Protein AF-A0A822GHJ3-F1 (afdb_monomer)

Solvent-accessible surface area (backbone atoms only — not comparable to full-atom values): 7139 Å² total; per-residue (Å²): 109,68,68,59,54,52,50,54,41,50,52,46,63,61,33,64,84,45,56,88,40,73,68,40,40,54,50,34,70,70,44,47,65,60,44,49,53,52,55,72,73,40,84,53,74,84,53,42,45,80,76,45,82,77,43,77,59,98,50,38,41,27,30,35,29,31,33,68,90,78,68,50,74,47,74,39,39,41,35,37,47,64,61,37,67,74,41,88,77,54,66,60,60,57,56,55,49,47,51,22,58,70,56,92,44,96,89,51,73,72,55,88,59,74,46,69,62,99,57,34,42,37,63

pLDDT: mean 88.28, std 7.72, range [59.56, 98.06]

Foldseek 3Di:
DVVVLVVLLVLLVVLVVVCPDPVSVVSNVVCVVVNVVVVVPDDDPVQKDFDAFPDADPFGTWTFIAGPPPRDIDTKTKGFPVSLVVDVPNPVVVVVQCCQDPDPDPPHNHDDDWDDDPTITMD

Nearest PDB structures (foldseek):
  7jov-assembly1_A  TM=9.831E-01  e=4.082E-13  Homo sapiens
  5wng-assembly2_C  TM=9.788E-01  e=4.624E-13  Homo sapiens
  4wot-assembly2_D  TM=9.805E-01  e=5.934E-13  Homo sapiens
  4wot-assembly2_B  TM=9.766E-01  e=5.934E-13  Homo sapiens
  7jov-assembly2_C  TM=9.794E-01  e=1.254E-12  Homo sapiens

Structure (mmCIF, N/CA/C/O backbone):
data_AF-A0A822GHJ3-F1
#
_entry.id   AF-A0A822GHJ3-F1
#
loop_
_atom_site.group_PDB
_atom_site.id
_atom_site.type_symbol
_atom_site.label_atom_id
_atom_site.label_alt_id
_atom_site.label_comp_id
_atom_site.label_asym_id
_atom_site.label_entity_id
_atom_site.label_seq_id
_atom_site.pdbx_PDB_ins_code
_atom_site.Cartn_x
_atom_site.Cartn_y
_atom_site.Cartn_z
_atom_site.occupancy
_atom_site.B_iso_or_equiv
_atom_site.auth_seq_id
_atom_site.auth_comp_id
_atom_site.auth_asym_id
_atom_site.auth_atom_id
_atom_site.pdbx_PDB_model_num
ATOM 1 N N . ILE A 1 1 ? -13.336 11.170 -0.771 1.00 83.06 1 ILE A N 1
ATOM 2 C CA . ILE A 1 1 ? -13.603 10.509 0.533 1.00 83.06 1 ILE A CA 1
ATOM 3 C C . ILE A 1 1 ? -12.340 9.823 1.048 1.00 83.06 1 ILE A C 1
ATOM 5 O O . ILE A 1 1 ? -11.929 10.154 2.150 1.00 83.06 1 ILE A O 1
ATOM 9 N N . ASP A 1 2 ? -11.668 8.973 0.261 1.00 83.44 2 ASP A N 1
ATOM 10 C CA . ASP A 1 2 ? -10.429 8.295 0.690 1.00 83.44 2 ASP A CA 1
ATOM 11 C C . ASP A 1 2 ? -9.335 9.232 1.211 1.00 83.44 2 ASP A C 1
ATOM 13 O O . ASP A 1 2 ? -8.801 8.987 2.285 1.00 83.44 2 ASP A O 1
ATOM 17 N N . SER A 1 3 ? -9.060 10.345 0.521 1.00 86.19 3 SER A N 1
ATOM 18 C CA . SER A 1 3 ? -8.050 11.317 0.967 1.00 86.19 3 SER A CA 1
ATOM 19 C C . SER A 1 3 ? -8.382 11.941 2.325 1.00 86.19 3 SER A C 1
ATOM 21 O O . SER A 1 3 ? -7.484 12.190 3.117 1.00 86.19 3 SER A O 1
ATOM 23 N N . LEU A 1 4 ? -9.670 12.156 2.622 1.00 89.94 4 LEU A N 1
ATOM 24 C CA . LEU A 1 4 ? -10.108 12.687 3.916 1.00 89.94 4 LEU A CA 1
ATOM 25 C C . LEU A 1 4 ? -9.891 11.658 5.032 1.00 89.94 4 LEU A C 1
ATOM 27 O O . LEU A 1 4 ? -9.426 12.010 6.114 1.00 89.94 4 LEU A O 1
ATOM 31 N N . LEU A 1 5 ? -10.203 10.387 4.756 1.00 90.31 5 LEU A N 1
ATOM 32 C CA . LEU A 1 5 ? -9.938 9.289 5.685 1.00 90.31 5 LEU A CA 1
ATOM 33 C C . LEU A 1 5 ? -8.434 9.136 5.929 1.00 90.31 5 LEU A C 1
ATOM 35 O O . LEU A 1 5 ? -8.025 9.006 7.079 1.00 90.31 5 LEU A O 1
ATOM 39 N N . ASP A 1 6 ? -7.616 9.222 4.878 1.00 87.56 6 ASP A N 1
ATOM 40 C CA . ASP A 1 6 ? -6.156 9.185 4.984 1.00 87.56 6 ASP A CA 1
ATOM 41 C C . ASP A 1 6 ? -5.627 10.329 5.861 1.00 87.56 6 ASP A C 1
ATOM 43 O O . ASP A 1 6 ? -4.801 10.086 6.739 1.00 87.56 6 ASP A O 1
ATOM 47 N N . SER A 1 7 ? -6.137 11.556 5.688 1.00 90.31 7 SER A N 1
ATOM 48 C CA . SER A 1 7 ? -5.747 12.709 6.511 1.00 90.31 7 SER A CA 1
ATOM 49 C C . SER A 1 7 ? -6.104 12.533 7.987 1.00 90.31 7 SER A C 1
ATOM 51 O O . SER A 1 7 ? -5.275 12.814 8.848 1.00 90.31 7 SER A O 1
ATOM 53 N N . ILE A 1 8 ? -7.316 12.058 8.298 1.00 91.12 8 ILE A N 1
ATOM 54 C CA . ILE A 1 8 ? -7.745 11.849 9.690 1.00 91.12 8 ILE A CA 1
ATOM 55 C C . ILE A 1 8 ? -6.934 10.724 10.341 1.00 91.12 8 ILE A C 1
ATOM 57 O O . ILE A 1 8 ? -6.496 10.872 11.481 1.00 91.12 8 ILE A O 1
ATOM 61 N N . ILE A 1 9 ? -6.705 9.620 9.622 1.00 90.06 9 ILE A N 1
ATOM 62 C CA . ILE A 1 9 ? -5.876 8.509 10.103 1.00 90.06 9 ILE A CA 1
ATOM 63 C C . ILE A 1 9 ? -4.461 9.013 10.398 1.00 90.06 9 ILE A C 1
ATOM 65 O O . ILE A 1 9 ? -3.975 8.811 11.508 1.00 90.06 9 ILE A O 1
ATOM 69 N N . ALA A 1 10 ? -3.822 9.703 9.449 1.00 88.38 10 ALA A N 1
ATOM 70 C CA . ALA A 1 10 ? -2.479 10.247 9.639 1.00 88.38 10 ALA A CA 1
ATOM 71 C C . ALA A 1 10 ? -2.414 11.168 10.866 1.00 88.38 10 ALA A C 1
ATOM 73 O O . ALA A 1 10 ? -1.585 10.959 11.747 1.00 88.38 10 ALA A O 1
ATOM 74 N N . LEU A 1 11 ? -3.360 12.104 10.987 1.00 90.12 11 LEU A N 1
ATOM 75 C CA . LEU A 1 11 ? -3.396 13.054 12.095 1.00 90.12 11 LEU A CA 1
ATOM 76 C C . LEU A 1 11 ? -3.546 12.370 13.463 1.00 90.12 11 LEU A C 1
ATOM 78 O O . LEU A 1 11 ? -2.896 12.785 14.422 1.00 90.12 11 LEU A O 1
ATOM 82 N N . VAL A 1 12 ? -4.379 11.329 13.580 1.00 90.44 12 VAL A N 1
ATOM 83 C CA . VAL A 1 12 ? -4.542 10.586 14.843 1.00 90.44 12 VAL A CA 1
ATOM 84 C C . VAL A 1 12 ? -3.266 9.831 15.216 1.00 90.44 12 VAL A C 1
ATOM 86 O O . VAL A 1 12 ? -2.845 9.912 16.370 1.00 90.44 12 VAL A O 1
ATOM 89 N N . TYR A 1 13 ? -2.628 9.138 14.269 1.00 85.44 13 TYR A N 1
ATOM 90 C CA . TYR A 1 13 ? -1.399 8.387 14.553 1.00 85.44 13 TYR A CA 1
ATOM 91 C C . TYR A 1 13 ? -0.206 9.307 14.854 1.00 85.44 13 TYR A C 1
ATOM 93 O O . TYR A 1 13 ? 0.555 9.023 15.776 1.00 85.44 13 TYR A O 1
ATOM 101 N N . ASP A 1 14 ? -0.085 10.448 14.175 1.00 85.44 14 ASP A N 1
ATOM 102 C CA . ASP A 1 14 ? 0.965 11.434 14.465 1.00 85.44 14 ASP A CA 1
ATOM 103 C C . ASP A 1 14 ? 0.733 12.141 15.815 1.00 85.44 14 ASP A C 1
ATOM 105 O O . ASP A 1 14 ? 1.682 12.496 16.520 1.00 85.44 14 ASP A O 1
ATOM 109 N N . SER A 1 15 ? -0.532 12.287 16.234 1.00 84.38 15 SER A N 1
ATOM 110 C CA . SER A 1 15 ? -0.889 12.852 17.544 1.00 84.38 15 SER A CA 1
ATOM 111 C C . SER A 1 15 ? -0.500 11.948 18.719 1.00 84.38 15 SER A C 1
ATOM 113 O O . SER A 1 15 ? -0.381 12.439 19.843 1.00 84.38 15 SER A O 1
ATOM 115 N N . GLU A 1 16 ? -0.265 10.648 18.497 1.00 79.31 16 GLU A N 1
ATOM 116 C CA . GLU A 1 16 ? 0.113 9.713 19.563 1.00 79.31 16 GLU A CA 1
ATOM 117 C C . GLU A 1 16 ? 1.423 10.125 20.257 1.00 79.31 16 GLU A C 1
ATOM 119 O O . GLU A 1 16 ? 1.530 10.051 21.484 1.00 79.31 16 GLU A O 1
ATOM 124 N N . GLY A 1 17 ? 2.392 10.633 19.488 1.00 73.38 17 GLY A N 1
ATOM 125 C CA . GLY A 1 17 ? 3.665 11.149 20.003 1.00 73.38 17 GLY A CA 1
ATOM 126 C C . GLY A 1 17 ? 3.572 12.540 20.646 1.00 73.38 17 GLY A C 1
ATOM 127 O O . GLY A 1 17 ? 4.514 12.982 21.305 1.00 73.38 17 GLY A O 1
ATOM 128 N N . LEU A 1 18 ? 2.436 13.229 20.488 1.00 76.12 18 LEU A N 1
ATOM 129 C CA . LEU A 1 18 ? 2.214 14.623 20.889 1.00 76.12 18 LEU A CA 1
ATOM 130 C C . LEU A 1 18 ? 1.237 14.774 22.069 1.00 76.12 18 LEU A C 1
ATOM 132 O O . LEU A 1 18 ? 0.799 15.887 22.367 1.00 76.12 18 LEU A O 1
ATOM 136 N N . LYS A 1 19 ? 0.952 13.691 22.810 1.00 66.12 19 LYS A N 1
ATOM 137 C CA . LYS A 1 19 ? 0.037 13.639 23.979 1.00 66.12 19 LYS A CA 1
ATOM 138 C C . LYS A 1 19 ? 0.365 14.599 25.143 1.00 66.12 19 LYS A C 1
ATOM 140 O O . LYS A 1 19 ? -0.298 14.580 26.172 1.00 66.12 19 LYS A O 1
ATOM 145 N N . LYS A 1 20 ? 1.372 15.467 25.010 1.00 71.81 20 LYS A N 1
ATOM 146 C CA . LYS A 1 20 ? 1.755 16.469 26.019 1.00 71.81 20 LYS A CA 1
ATOM 147 C C . LYS A 1 20 ? 0.768 17.641 26.115 1.00 71.81 20 LYS A C 1
ATOM 149 O O . LYS A 1 20 ? 0.762 18.339 27.124 1.00 71.81 20 LYS A O 1
ATOM 154 N N . THR A 1 21 ? -0.071 17.871 25.102 1.00 81.75 21 THR A N 1
ATOM 155 C CA . THR A 1 21 ? -1.080 18.945 25.110 1.00 81.75 21 THR A CA 1
ATOM 156 C C . THR A 1 21 ? -2.484 18.370 25.287 1.00 81.75 21 THR A C 1
ATOM 158 O O . THR A 1 21 ? -2.883 17.477 24.541 1.00 81.75 21 THR A O 1
ATOM 161 N N . LYS A 1 22 ? -3.283 18.948 26.199 1.00 85.50 22 LYS A N 1
ATOM 162 C CA . LYS A 1 22 ? -4.683 18.538 26.452 1.00 85.50 22 LYS A CA 1
ATOM 163 C C . LYS A 1 22 ? -5.545 18.457 25.186 1.00 85.50 22 LYS A C 1
ATOM 165 O O . LYS A 1 22 ? -6.399 17.582 25.081 1.00 85.50 22 LYS A O 1
ATOM 170 N N . ASN A 1 23 ? -5.314 19.345 24.218 1.00 86.56 23 ASN A N 1
ATOM 171 C CA . ASN A 1 23 ? -6.060 19.359 22.959 1.00 86.56 23 ASN A CA 1
ATOM 172 C C . ASN A 1 23 ? -5.788 18.102 22.116 1.00 86.56 23 ASN A C 1
ATOM 174 O O . ASN A 1 23 ? -6.733 17.497 21.615 1.00 86.56 23 ASN A O 1
ATOM 178 N N . PHE A 1 24 ? -4.521 17.684 22.000 1.00 85.88 24 PHE A N 1
ATOM 179 C CA . PHE A 1 24 ? -4.142 16.475 21.258 1.00 85.88 24 PHE A CA 1
ATOM 180 C C . PHE A 1 24 ? -4.618 15.209 21.963 1.00 85.88 24 PHE A C 1
ATOM 182 O O . PHE A 1 24 ? -5.086 14.294 21.296 1.00 85.88 24 PHE A O 1
ATOM 189 N N . ASP A 1 25 ? -4.574 15.176 23.294 1.00 86.06 25 ASP A N 1
ATOM 190 C CA . ASP A 1 25 ? -5.070 14.036 24.069 1.00 86.06 25 ASP A CA 1
ATOM 191 C C . ASP A 1 25 ? -6.595 13.862 23.937 1.00 86.0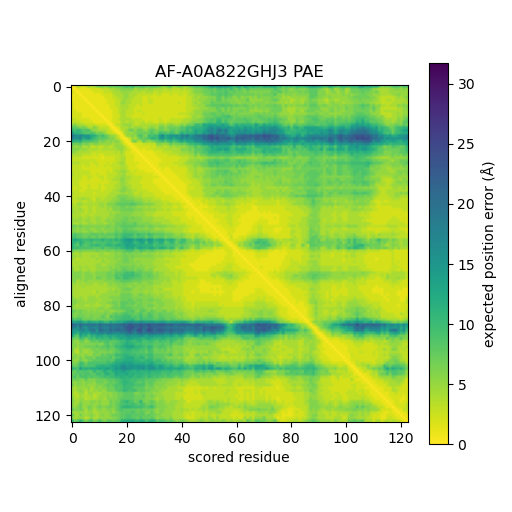6 25 ASP A C 1
ATOM 193 O O . ASP A 1 25 ? -7.090 12.765 23.664 1.00 86.06 25 ASP A O 1
ATOM 197 N N . THR A 1 26 ? -7.340 14.971 24.013 1.00 89.56 26 THR A N 1
ATOM 198 C CA . THR A 1 26 ? -8.796 14.983 23.792 1.00 89.56 26 THR A CA 1
ATOM 199 C C . THR A 1 26 ? -9.143 14.547 22.367 1.00 89.56 26 THR A C 1
ATOM 201 O O . THR A 1 26 ? -10.054 13.744 22.163 1.00 89.56 26 THR A O 1
ATOM 204 N N . PHE A 1 27 ? -8.416 15.059 21.367 1.00 90.31 27 PHE A N 1
ATOM 205 C CA . PHE A 1 27 ? -8.604 14.688 19.965 1.00 90.31 27 PHE A CA 1
ATOM 206 C C . PHE A 1 27 ? -8.308 13.203 19.727 1.00 90.31 27 PHE A C 1
ATOM 208 O O . PHE A 1 27 ? -9.153 12.488 19.188 1.00 90.31 27 PHE A O 1
ATOM 215 N N . TYR A 1 28 ? -7.143 12.728 20.173 1.00 89.19 28 TYR A N 1
ATOM 216 C CA . TYR A 1 2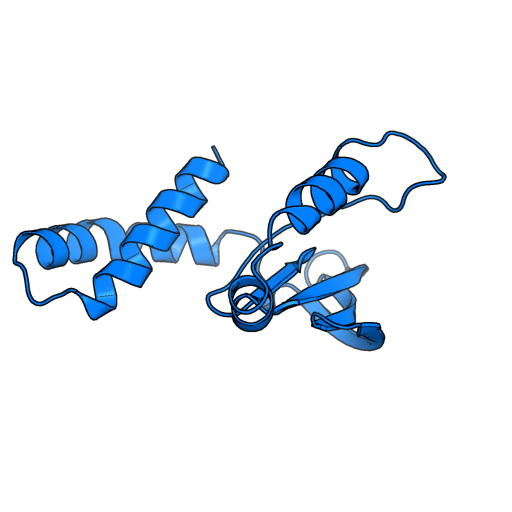8 ? -6.722 11.338 20.035 1.00 89.19 28 TYR A CA 1
ATOM 217 C C . TYR A 1 28 ? -7.756 10.400 20.656 1.00 89.19 28 TYR A C 1
ATOM 219 O O . TYR A 1 28 ? -8.283 9.526 19.974 1.00 89.19 28 TYR A O 1
ATOM 227 N N . SER A 1 29 ? -8.134 10.642 21.913 1.00 90.00 29 SER A N 1
ATOM 228 C CA . SER A 1 29 ? -9.103 9.808 22.630 1.00 90.00 29 SER A CA 1
ATOM 229 C C . SER A 1 29 ? -10.463 9.750 21.931 1.00 90.00 29 SER A C 1
ATOM 231 O O . SER A 1 29 ? -11.095 8.697 21.894 1.00 90.00 29 SER A O 1
ATOM 233 N N . LYS A 1 30 ? -10.903 10.860 21.323 1.00 92.38 30 LYS A N 1
ATOM 234 C CA . LYS A 1 30 ? -12.187 10.936 20.614 1.00 92.38 30 LYS A CA 1
ATOM 235 C C . LYS A 1 30 ? -12.201 10.154 19.298 1.00 92.38 30 LYS A C 1
ATOM 237 O O . LYS A 1 30 ? -13.226 9.569 18.961 1.00 92.38 30 LYS A O 1
ATOM 242 N N . PHE A 1 31 ? -11.106 10.169 18.539 1.00 92.31 31 PHE A N 1
ATOM 243 C CA . PHE A 1 31 ? -11.075 9.629 17.173 1.00 92.31 31 PHE A CA 1
ATOM 244 C C . PHE A 1 31 ? -10.305 8.311 17.029 1.00 92.31 31 PHE A C 1
ATOM 246 O O . PHE A 1 31 ? -10.388 7.674 15.977 1.00 92.31 31 PHE A O 1
ATOM 253 N N . TYR A 1 32 ? -9.589 7.862 18.063 1.00 90.31 32 TYR A N 1
ATOM 254 C CA . TYR A 1 32 ? -8.768 6.652 18.005 1.00 90.31 32 TYR A CA 1
ATOM 255 C C . TYR A 1 32 ? -9.571 5.392 17.659 1.00 90.31 32 TYR A C 1
ATOM 257 O O . TYR A 1 32 ? -9.199 4.669 16.739 1.00 90.31 32 TYR A O 1
ATOM 265 N N . ALA A 1 33 ? -10.698 5.151 18.336 1.00 92.38 33 ALA A N 1
ATOM 266 C CA . ALA A 1 33 ? -11.527 3.972 18.070 1.00 92.38 33 ALA A CA 1
ATOM 267 C C . ALA A 1 33 ? -12.030 3.954 16.615 1.00 92.38 33 ALA A C 1
ATOM 269 O O . ALA A 1 33 ? -11.797 2.994 15.887 1.00 92.38 33 ALA A O 1
ATOM 270 N N . SER A 1 34 ? -12.609 5.064 16.149 1.00 92.19 34 SER A N 1
ATOM 271 C CA . SER A 1 34 ? -13.129 5.167 14.783 1.00 92.19 34 SER A CA 1
ATOM 272 C C . SER A 1 34 ? -12.034 5.033 13.723 1.00 92.19 34 SER A C 1
ATOM 274 O O . SER A 1 34 ? -12.238 4.380 12.705 1.00 92.19 34 SER A O 1
ATOM 276 N N . THR A 1 35 ? -10.863 5.642 13.934 1.00 90.81 35 THR A N 1
ATOM 277 C CA . THR A 1 35 ? -9.745 5.536 12.977 1.00 90.81 35 THR A CA 1
ATOM 278 C C . THR A 1 35 ? -9.157 4.136 12.924 1.00 90.81 35 THR A C 1
ATOM 280 O O . THR A 1 35 ? -8.810 3.673 11.836 1.00 90.81 35 THR A O 1
ATOM 283 N N . ARG A 1 36 ? -9.104 3.437 14.062 1.00 89.88 36 ARG A N 1
ATOM 284 C CA . ARG A 1 36 ? -8.744 2.022 14.114 1.00 89.88 36 ARG A CA 1
ATOM 285 C C . ARG A 1 36 ? -9.733 1.171 13.316 1.00 89.88 36 ARG A C 1
ATOM 287 O O . ARG A 1 36 ? -9.296 0.434 12.436 1.00 89.88 36 ARG A O 1
ATOM 294 N N . ASP A 1 37 ? -11.034 1.338 13.542 1.00 91.44 37 ASP A N 1
ATOM 295 C CA . ASP A 1 37 ? -12.074 0.587 12.824 1.00 91.44 37 ASP A CA 1
ATOM 296 C C . ASP A 1 37 ? -12.022 0.832 11.309 1.00 91.44 37 ASP A C 1
ATOM 298 O O . ASP A 1 37 ? -12.141 -0.098 10.509 1.00 91.44 37 ASP A O 1
ATOM 302 N N . ILE A 1 38 ? -11.817 2.086 10.890 1.00 90.88 38 ILE A N 1
ATOM 303 C CA . ILE A 1 38 ? -11.658 2.438 9.472 1.00 90.88 38 ILE A CA 1
ATOM 304 C C . ILE A 1 38 ? -10.429 1.733 8.889 1.00 90.88 38 ILE A C 1
ATOM 306 O O . ILE A 1 38 ? -10.491 1.214 7.776 1.00 90.88 38 ILE A O 1
ATOM 310 N N . ARG A 1 39 ? -9.312 1.710 9.620 1.00 86.88 39 ARG A N 1
ATOM 311 C CA . ARG A 1 39 ? -8.065 1.095 9.158 1.00 86.88 39 ARG A CA 1
ATOM 312 C C . ARG A 1 39 ? -8.173 -0.428 9.048 1.00 86.88 39 ARG A C 1
ATOM 314 O O . ARG A 1 39 ? -7.665 -0.973 8.077 1.00 86.88 39 ARG A O 1
ATOM 321 N N . GLU A 1 40 ? -8.850 -1.090 9.986 1.00 87.06 40 GLU A N 1
ATOM 322 C CA . GLU A 1 40 ? -9.085 -2.545 9.954 1.00 87.06 40 GLU A CA 1
ATOM 323 C C . GLU A 1 40 ? -10.046 -2.959 8.825 1.00 87.06 40 GLU A C 1
ATOM 325 O O . GLU A 1 40 ? -9.901 -4.034 8.250 1.00 87.06 40 GLU A O 1
ATOM 330 N N . ARG A 1 41 ? -11.016 -2.105 8.470 1.00 89.88 41 ARG A N 1
ATOM 331 C CA . ARG A 1 41 ? -11.983 -2.384 7.390 1.00 89.88 41 ARG A CA 1
ATOM 332 C C . ARG A 1 41 ? -11.466 -2.062 5.989 1.00 89.88 41 ARG A C 1
ATOM 334 O O . ARG A 1 41 ? -12.046 -2.529 5.008 1.00 89.88 41 ARG A O 1
ATOM 341 N N . ARG A 1 42 ? -10.441 -1.217 5.869 1.00 90.31 42 ARG A N 1
ATOM 342 C CA . ARG A 1 42 ? -9.820 -0.885 4.581 1.00 90.31 42 ARG A CA 1
ATOM 343 C C . ARG A 1 42 ? -8.807 -1.950 4.194 1.00 90.31 42 ARG A C 1
ATOM 345 O O . ARG A 1 42 ? -8.235 -2.622 5.050 1.00 90.31 42 ARG A O 1
ATOM 352 N N . ILE A 1 43 ? -8.578 -2.054 2.883 1.00 90.56 43 ILE A N 1
ATOM 353 C CA . ILE A 1 43 ? -7.593 -2.988 2.350 1.00 90.56 43 ILE A CA 1
ATOM 354 C C . ILE A 1 43 ? -6.231 -2.693 2.979 1.00 90.56 43 ILE A C 1
ATOM 356 O O . ILE A 1 43 ? -5.790 -1.540 3.042 1.00 90.56 43 ILE A O 1
ATOM 360 N N . ASN A 1 44 ? -5.588 -3.739 3.467 1.00 91.25 44 ASN A N 1
ATOM 361 C CA . ASN A 1 44 ? -4.308 -3.650 4.141 1.00 91.25 44 ASN A CA 1
ATOM 362 C C . ASN A 1 44 ? -3.403 -4.806 3.703 1.00 91.25 44 ASN A C 1
ATOM 364 O O . ASN A 1 44 ? -3.784 -5.664 2.911 1.00 91.25 44 ASN A O 1
ATOM 368 N N . PHE A 1 45 ? -2.163 -4.799 4.185 1.00 91.88 45 PHE A N 1
ATOM 369 C CA . PHE A 1 45 ? -1.182 -5.8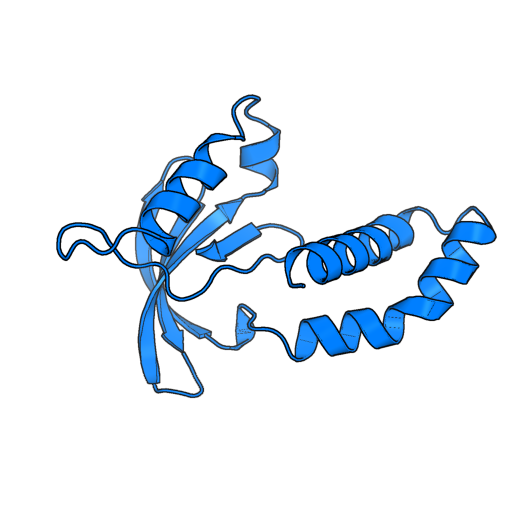06 3.792 1.00 91.88 45 PHE A CA 1
ATOM 370 C C . PHE A 1 45 ? -1.564 -7.219 4.262 1.00 91.88 45 PHE A C 1
ATOM 372 O O . PHE A 1 45 ? -1.299 -8.185 3.551 1.00 91.88 45 PHE A O 1
ATOM 379 N N . ASP A 1 46 ? -2.244 -7.342 5.403 1.00 93.12 46 ASP A N 1
ATOM 380 C CA . ASP A 1 46 ? -2.629 -8.631 5.981 1.00 93.12 46 ASP A CA 1
ATOM 381 C C . ASP A 1 46 ? -3.738 -9.328 5.176 1.00 93.12 46 ASP A C 1
ATOM 383 O O . ASP A 1 46 ? -3.929 -10.539 5.317 1.00 93.12 46 ASP A O 1
ATOM 387 N N . ASP A 1 47 ? -4.413 -8.618 4.265 1.00 94.62 47 ASP A N 1
ATOM 388 C CA . ASP A 1 47 ? -5.359 -9.196 3.301 1.00 94.62 47 ASP A CA 1
ATOM 389 C C . ASP A 1 47 ? -4.672 -10.007 2.189 1.00 94.62 47 ASP A C 1
ATOM 391 O O . ASP A 1 47 ? -5.340 -10.689 1.398 1.00 94.62 47 ASP A O 1
ATOM 395 N N . PHE A 1 48 ? -3.341 -9.944 2.110 1.00 96.69 48 PHE A N 1
ATOM 396 C CA . PHE A 1 48 ? -2.542 -10.577 1.071 1.00 96.69 48 PHE A CA 1
ATOM 397 C C . PHE A 1 48 ? -1.568 -11.605 1.652 1.00 96.69 48 PHE A C 1
ATOM 399 O O . PHE A 1 48 ? -1.075 -11.504 2.773 1.00 96.69 48 PHE A O 1
ATOM 406 N N . GLU A 1 49 ? -1.315 -12.645 0.870 1.00 97.75 49 GLU A N 1
ATOM 407 C CA . GLU A 1 49 ? -0.273 -13.638 1.093 1.00 97.75 49 GLU A CA 1
ATOM 408 C C . GLU A 1 49 ? 0.879 -13.350 0.128 1.00 97.75 49 GLU A C 1
ATOM 410 O O . GLU A 1 49 ? 0.687 -13.342 -1.091 1.00 97.75 49 GLU A O 1
ATOM 415 N N . THR A 1 50 ? 2.079 -13.115 0.657 1.00 97.31 50 THR A N 1
ATOM 416 C CA . THR A 1 50 ? 3.278 -12.939 -0.168 1.00 97.31 50 THR A CA 1
ATOM 417 C C . THR A 1 50 ? 3.786 -14.289 -0.649 1.00 97.31 50 THR A C 1
ATOM 419 O O . THR A 1 50 ? 4.157 -15.138 0.155 1.00 97.31 50 THR A O 1
ATOM 422 N N . ILE A 1 51 ? 3.856 -14.464 -1.969 1.00 97.75 51 ILE A N 1
ATOM 423 C CA . ILE A 1 51 ? 4.350 -15.692 -2.597 1.00 97.75 51 ILE A CA 1
ATOM 424 C C . ILE A 1 51 ? 5.859 -15.588 -2.826 1.00 97.75 51 ILE A C 1
ATOM 426 O O . ILE A 1 51 ? 6.616 -16.472 -2.428 1.00 97.75 51 ILE A O 1
ATOM 430 N N . LYS A 1 52 ? 6.313 -14.529 -3.510 1.00 97.56 52 LYS A N 1
ATOM 431 C CA . LYS A 1 52 ? 7.724 -14.384 -3.900 1.00 97.56 52 LYS A CA 1
ATOM 432 C C . LYS A 1 52 ? 8.076 -12.945 -4.270 1.00 97.56 52 LYS A C 1
ATOM 434 O O . LYS A 1 52 ? 7.312 -12.296 -4.972 1.00 97.56 52 LYS A O 1
ATOM 439 N N . ILE A 1 53 ? 9.283 -12.495 -3.928 1.00 97.38 53 ILE A N 1
ATOM 440 C CA . ILE A 1 53 ? 9.856 -11.257 -4.483 1.00 97.38 53 ILE A CA 1
ATOM 441 C C . ILE A 1 53 ? 10.161 -11.462 -5.976 1.00 97.38 53 ILE A C 1
ATOM 443 O O . ILE A 1 53 ? 10.920 -12.364 -6.340 1.00 97.38 53 ILE A O 1
ATOM 447 N N . ILE A 1 54 ? 9.612 -10.600 -6.830 1.00 97.25 54 ILE A N 1
ATOM 448 C CA . ILE A 1 54 ? 9.816 -10.616 -8.289 1.00 97.25 54 ILE A CA 1
ATOM 449 C C . ILE A 1 54 ? 10.630 -9.423 -8.800 1.00 97.25 54 ILE A C 1
ATOM 451 O O . ILE A 1 54 ? 11.111 -9.456 -9.928 1.00 97.25 54 ILE A O 1
ATOM 455 N N . GLY A 1 55 ? 10.841 -8.395 -7.976 1.00 96.31 55 GLY A N 1
ATOM 456 C CA . GLY A 1 55 ? 11.657 -7.241 -8.341 1.00 96.31 55 GLY A CA 1
ATOM 457 C C . GLY A 1 55 ? 12.210 -6.496 -7.131 1.00 96.31 55 GLY A C 1
ATOM 458 O O . GLY A 1 55 ? 11.625 -6.503 -6.048 1.00 96.31 55 GLY A O 1
ATOM 459 N N . ARG A 1 56 ? 13.353 -5.834 -7.318 1.00 95.00 56 ARG A N 1
ATOM 460 C CA . ARG A 1 56 ? 13.960 -4.922 -6.339 1.00 95.00 56 ARG A CA 1
ATOM 461 C C . ARG A 1 56 ? 14.394 -3.655 -7.056 1.00 95.00 56 ARG A C 1
ATOM 463 O O . ARG A 1 56 ? 15.006 -3.734 -8.117 1.00 95.00 56 ARG A O 1
ATOM 470 N N . GLY A 1 57 ? 14.070 -2.506 -6.482 1.00 86.25 57 GLY A N 1
ATOM 471 C CA . GLY A 1 57 ? 14.399 -1.198 -7.034 1.00 86.25 57 GLY A CA 1
ATOM 472 C C . GLY A 1 57 ? 14.971 -0.259 -5.979 1.00 86.25 57 GLY A C 1
ATOM 473 O O . GLY A 1 57 ? 15.109 -0.608 -4.810 1.00 86.25 57 GLY A O 1
ATOM 474 N N . ALA A 1 58 ? 15.269 0.971 -6.396 1.00 81.00 58 ALA A N 1
ATOM 475 C CA . ALA A 1 58 ? 15.926 1.971 -5.553 1.00 81.00 58 ALA A CA 1
ATOM 476 C C . ALA A 1 58 ? 15.099 2.443 -4.341 1.00 81.00 58 ALA A C 1
ATOM 478 O O . ALA A 1 58 ? 15.661 3.084 -3.456 1.00 81.00 58 ALA A O 1
ATOM 479 N N . PHE A 1 59 ? 13.789 2.174 -4.323 1.00 78.00 59 PHE A N 1
ATOM 480 C CA . PHE A 1 59 ? 12.849 2.640 -3.294 1.00 78.00 59 PHE A CA 1
ATOM 481 C C . PHE A 1 59 ? 12.089 1.500 -2.595 1.00 78.00 59 PHE A C 1
ATOM 483 O O . PHE A 1 59 ? 11.271 1.769 -1.715 1.00 78.00 59 PHE A O 1
ATOM 490 N N . GLY A 1 60 ? 12.353 0.239 -2.965 1.00 86.94 60 GLY A N 1
ATOM 491 C CA . GLY A 1 60 ? 11.731 -0.927 -2.337 1.00 86.94 60 GLY A CA 1
ATOM 492 C C . GLY A 1 60 ? 11.630 -2.156 -3.244 1.00 86.94 60 GLY A C 1
ATOM 493 O O . GLY A 1 60 ? 12.504 -2.399 -4.081 1.00 86.94 60 GLY A O 1
ATOM 494 N N . THR A 1 61 ? 10.587 -2.961 -3.047 1.00 94.81 61 THR A N 1
ATOM 495 C CA . THR A 1 61 ? 10.421 -4.294 -3.655 1.00 94.81 61 THR A CA 1
ATOM 496 C C . THR A 1 61 ? 9.149 -4.390 -4.480 1.00 94.81 61 THR A C 1
ATOM 498 O O . THR A 1 61 ? 8.211 -3.619 -4.299 1.00 94.81 61 THR A O 1
ATOM 501 N N . VAL A 1 62 ? 9.122 -5.356 -5.394 1.00 96.44 62 VAL A N 1
ATOM 502 C CA . VAL A 1 62 ? 7.897 -5.827 -6.034 1.00 96.44 62 VAL A CA 1
ATOM 503 C C . VAL A 1 62 ? 7.724 -7.293 -5.674 1.00 96.44 62 VAL A C 1
ATOM 505 O O . VAL A 1 62 ? 8.595 -8.119 -5.961 1.00 96.44 62 VAL A O 1
ATOM 508 N N . ASP A 1 63 ? 6.599 -7.599 -5.049 1.00 97.56 63 ASP A N 1
ATOM 509 C CA . ASP A 1 63 ? 6.249 -8.906 -4.518 1.00 97.56 63 ASP A CA 1
ATOM 510 C C . ASP A 1 63 ? 5.069 -9.486 -5.305 1.00 97.56 63 ASP A C 1
ATOM 512 O O . ASP A 1 63 ? 4.065 -8.816 -5.523 1.00 97.56 63 ASP A O 1
ATOM 516 N N . LEU A 1 64 ? 5.168 -10.741 -5.737 1.00 97.88 64 LEU A N 1
ATOM 517 C CA . LEU A 1 64 ? 4.020 -11.506 -6.210 1.00 97.88 64 LEU A CA 1
ATOM 518 C C . LEU A 1 64 ? 3.184 -11.894 -4.992 1.00 97.88 64 LEU A C 1
ATOM 520 O O . LEU A 1 64 ? 3.666 -12.611 -4.111 1.00 97.88 64 LEU A O 1
ATOM 524 N N . VAL A 1 65 ? 1.940 -11.437 -4.955 1.00 98.00 65 VAL A N 1
ATOM 525 C CA . VAL A 1 65 ? 1.027 -11.641 -3.830 1.00 98.00 65 VAL A CA 1
ATOM 526 C C . VAL A 1 65 ? -0.277 -12.273 -4.292 1.00 98.00 65 VAL A C 1
ATOM 528 O O . VAL A 1 65 ? -0.697 -12.108 -5.437 1.00 98.00 65 VAL A O 1
ATOM 531 N N . ARG A 1 66 ? -0.959 -12.963 -3.383 1.00 98.06 66 ARG A N 1
ATOM 532 C CA . ARG A 1 66 ? -2.319 -13.465 -3.579 1.00 98.06 66 ARG A CA 1
ATOM 533 C C . ARG A 1 66 ? -3.250 -12.833 -2.561 1.00 98.06 66 ARG A C 1
ATOM 535 O O . ARG A 1 66 ? -2.981 -12.879 -1.366 1.00 98.06 66 ARG A O 1
ATOM 542 N N . ARG A 1 67 ? -4.366 -12.264 -3.011 1.00 97.12 67 ARG A N 1
ATOM 543 C CA . ARG A 1 67 ? -5.397 -11.763 -2.098 1.00 97.12 67 ARG A CA 1
ATOM 544 C C . ARG A 1 67 ? -6.119 -12.944 -1.456 1.00 97.12 67 ARG A C 1
ATOM 546 O O . ARG A 1 67 ? -6.664 -13.786 -2.169 1.00 97.12 67 ARG A O 1
ATOM 553 N N . LYS A 1 68 ? -6.161 -12.992 -0.124 1.00 97.06 68 LYS A N 1
ATOM 554 C CA . LYS A 1 68 ? -6.700 -14.134 0.635 1.00 97.06 68 LYS A CA 1
ATOM 555 C C . LYS A 1 68 ? -8.187 -14.375 0.368 1.00 97.06 68 LYS A C 1
ATOM 557 O O . LYS A 1 68 ? -8.612 -15.518 0.282 1.00 97.06 68 LYS A O 1
ATOM 562 N N . SER A 1 69 ? -8.971 -13.308 0.202 1.00 95.06 69 SER A N 1
ATOM 563 C CA . SER A 1 69 ? -10.426 -13.408 0.028 1.00 95.06 69 SER A CA 1
ATOM 564 C C . SER A 1 69 ? -10.874 -13.825 -1.373 1.00 95.06 69 SER A C 1
ATOM 566 O O . SER A 1 69 ? -11.871 -14.528 -1.495 1.00 95.06 69 SER A O 1
ATOM 568 N N . SER A 1 70 ? -10.171 -13.398 -2.429 1.00 96.12 70 SER A N 1
ATOM 569 C CA . SER A 1 70 ? -10.547 -13.702 -3.820 1.00 96.12 70 SER A CA 1
ATOM 570 C C . SER A 1 70 ? -9.674 -14.767 -4.486 1.00 96.12 70 SER A C 1
ATOM 572 O O . SER A 1 70 ? -10.023 -15.248 -5.558 1.00 96.12 70 SER A O 1
ATOM 574 N N . GLY A 1 71 ? -8.513 -15.097 -3.914 1.00 96.06 71 GLY A N 1
ATOM 575 C CA . GLY A 1 71 ? -7.513 -15.969 -4.540 1.00 96.06 71 GLY A CA 1
ATOM 576 C C . GLY A 1 71 ? -6.785 -15.342 -5.737 1.00 96.06 71 GLY A C 1
ATOM 577 O O . GLY A 1 71 ? -5.908 -15.979 -6.322 1.00 96.06 71 GLY A O 1
ATOM 578 N N . GLN A 1 72 ? -7.111 -14.097 -6.099 1.00 97.00 72 GLN A N 1
ATOM 579 C CA . GLN A 1 72 ? -6.522 -13.416 -7.248 1.00 97.00 72 GLN A CA 1
ATOM 580 C C . GLN A 1 72 ? -5.073 -13.004 -6.966 1.00 97.00 72 GLN A C 1
ATOM 582 O O . GLN A 1 72 ? -4.729 -12.597 -5.852 1.00 97.00 72 GLN A O 1
ATOM 587 N N . VAL A 1 73 ? -4.225 -13.133 -7.986 1.00 97.38 73 VAL A N 1
ATOM 588 C CA . VAL A 1 73 ? -2.785 -12.870 -7.910 1.00 97.38 73 VAL A CA 1
ATOM 589 C C . VAL A 1 73 ? -2.473 -11.484 -8.470 1.00 97.38 73 VAL A C 1
ATOM 591 O O . VAL A 1 73 ? -3.019 -11.094 -9.501 1.00 97.38 73 VAL A O 1
ATOM 594 N N . TYR A 1 74 ? -1.579 -10.761 -7.797 1.00 97.25 74 TYR A N 1
ATOM 595 C CA . TYR A 1 74 ? -1.154 -9.407 -8.147 1.00 97.25 74 TYR A CA 1
ATOM 596 C C . TYR A 1 74 ? 0.361 -9.254 -7.984 1.00 97.25 74 TYR A C 1
ATOM 598 O O . TYR A 1 74 ? 1.000 -10.010 -7.252 1.00 97.25 74 TYR A O 1
ATOM 606 N N . ALA A 1 75 ? 0.928 -8.243 -8.638 1.00 97.19 75 ALA A N 1
ATOM 607 C CA . ALA A 1 75 ? 2.241 -7.713 -8.295 1.00 97.19 75 ALA A CA 1
ATOM 608 C C . ALA A 1 75 ? 2.038 -6.507 -7.372 1.00 97.19 75 ALA A C 1
ATOM 610 O O . ALA A 1 75 ? 1.333 -5.577 -7.744 1.00 97.19 75 ALA A O 1
ATOM 611 N N . MET A 1 76 ? 2.632 -6.540 -6.183 1.00 96.44 76 MET A N 1
ATOM 612 C CA . MET A 1 76 ? 2.534 -5.492 -5.173 1.00 96.44 76 MET A CA 1
ATOM 613 C C . MET A 1 76 ? 3.871 -4.776 -5.053 1.00 96.44 76 MET A C 1
ATOM 615 O O . MET A 1 76 ? 4.870 -5.370 -4.643 1.00 96.44 76 MET A O 1
ATOM 619 N N . LYS A 1 77 ? 3.901 -3.494 -5.398 1.00 94.94 77 LYS A N 1
ATOM 620 C CA . LYS A 1 77 ? 5.086 -2.650 -5.273 1.00 94.94 77 LYS A CA 1
ATOM 621 C C . LYS A 1 77 ? 5.082 -1.984 -3.905 1.00 94.94 77 LYS A C 1
ATOM 623 O O . LYS A 1 77 ? 4.209 -1.175 -3.613 1.00 94.94 77 LYS A O 1
ATOM 628 N N . THR A 1 78 ? 6.078 -2.287 -3.079 1.00 93.94 78 THR A N 1
ATOM 629 C CA . THR A 1 78 ? 6.282 -1.665 -1.767 1.00 93.94 78 THR A CA 1
ATOM 630 C C . THR A 1 78 ? 7.337 -0.571 -1.868 1.00 93.94 78 THR A C 1
ATOM 632 O O . THR A 1 78 ? 8.461 -0.827 -2.293 1.00 93.94 78 THR A O 1
ATOM 635 N N . LEU A 1 79 ? 6.982 0.644 -1.451 1.00 90.94 79 LEU A N 1
ATOM 636 C CA . LEU A 1 79 ? 7.836 1.830 -1.434 1.00 90.94 79 LEU A CA 1
ATOM 637 C C . LEU A 1 79 ? 8.063 2.295 0.009 1.00 90.94 79 LEU A C 1
ATOM 639 O O . LEU A 1 79 ? 7.102 2.538 0.739 1.00 90.94 79 LEU A O 1
ATOM 643 N N . SER A 1 80 ? 9.323 2.454 0.417 1.00 89.56 80 SER A N 1
ATOM 644 C CA . SER A 1 80 ? 9.673 2.948 1.756 1.00 89.56 80 SER A CA 1
ATOM 645 C C . SER A 1 80 ? 9.425 4.453 1.871 1.00 89.56 80 SER A C 1
ATOM 647 O O . SER A 1 80 ? 10.080 5.245 1.192 1.00 89.56 80 SER A O 1
ATOM 649 N N . LYS A 1 81 ? 8.539 4.867 2.789 1.00 86.94 81 LYS A N 1
ATOM 650 C CA . LYS A 1 81 ? 8.266 6.291 3.059 1.00 86.94 81 LYS A CA 1
ATOM 651 C C . LYS A 1 81 ? 9.518 7.029 3.523 1.00 86.94 81 LYS A C 1
ATOM 653 O O . LYS A 1 81 ? 9.729 8.175 3.149 1.00 86.94 81 LYS A O 1
ATOM 658 N N . PHE A 1 82 ? 10.363 6.364 4.308 1.00 86.56 82 PHE A N 1
ATOM 659 C CA . PHE A 1 82 ? 11.613 6.944 4.791 1.00 86.56 82 PHE A CA 1
ATOM 660 C C . PHE A 1 82 ? 12.582 7.253 3.640 1.00 86.56 82 PHE A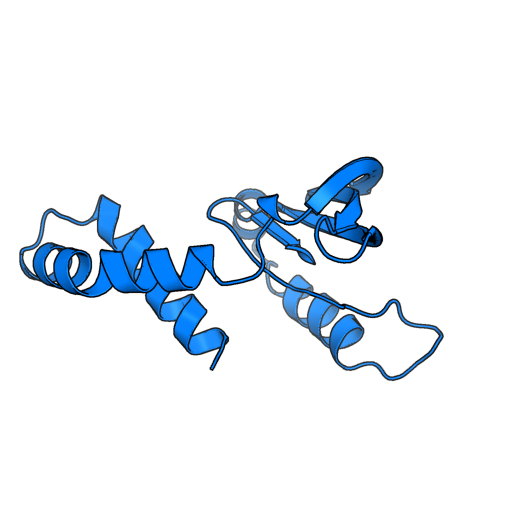 C 1
ATOM 662 O O . PHE A 1 82 ? 13.090 8.368 3.545 1.00 86.56 82 PHE A O 1
ATOM 669 N N . GLU A 1 83 ? 12.794 6.297 2.732 1.00 84.44 83 GLU A N 1
ATOM 670 C CA . GLU A 1 83 ? 13.676 6.497 1.571 1.00 84.44 83 GLU A CA 1
ATOM 671 C C . GLU A 1 83 ? 13.113 7.539 0.600 1.00 84.44 83 GLU A C 1
ATOM 673 O O . GLU A 1 83 ? 13.872 8.301 -0.001 1.00 84.44 83 GLU A O 1
ATOM 678 N N . MET A 1 84 ? 11.785 7.609 0.478 1.00 82.44 84 MET A N 1
ATOM 679 C CA . MET A 1 84 ? 11.114 8.652 -0.295 1.00 82.44 84 MET A CA 1
ATOM 680 C C . MET A 1 84 ? 11.313 10.038 0.318 1.00 82.44 84 MET A C 1
ATOM 682 O O . MET A 1 84 ? 11.618 10.961 -0.416 1.00 82.44 84 MET A O 1
ATOM 686 N N . LEU A 1 85 ? 11.188 10.202 1.637 1.00 82.38 85 LEU A N 1
ATOM 687 C CA . LEU A 1 85 ? 11.391 11.499 2.299 1.00 82.38 85 LEU A CA 1
ATOM 688 C C . LEU A 1 85 ? 12.853 11.957 2.272 1.00 82.38 85 LEU A C 1
ATOM 690 O O . LEU A 1 85 ? 13.132 13.150 2.191 1.00 82.38 85 LEU A O 1
ATOM 694 N N . LYS A 1 86 ? 13.797 11.012 2.335 1.00 82.75 86 LYS A N 1
ATOM 695 C CA . LYS A 1 86 ? 15.236 11.300 2.281 1.00 82.75 86 LYS A CA 1
ATOM 696 C C . LYS A 1 86 ? 15.675 11.879 0.931 1.00 82.75 86 LYS A C 1
ATOM 698 O O . LYS A 1 86 ? 16.674 12.592 0.866 1.00 82.75 86 LYS A O 1
ATOM 703 N N . ARG A 1 87 ? 14.958 11.560 -0.148 1.00 74.69 87 ARG A N 1
ATOM 704 C CA . ARG A 1 87 ? 15.208 12.073 -1.499 1.00 74.69 87 ARG A CA 1
ATOM 705 C C . ARG A 1 87 ? 14.187 13.178 -1.779 1.00 74.69 87 ARG A C 1
ATOM 707 O O . ARG A 1 87 ? 13.002 12.904 -1.873 1.00 74.69 87 ARG A O 1
ATOM 714 N N . SER A 1 88 ? 14.640 14.424 -1.904 1.00 59.56 88 SER A N 1
ATOM 715 C CA . SER A 1 88 ? 13.787 15.622 -2.046 1.00 59.56 88 SER A CA 1
ATOM 716 C C . SER A 1 88 ? 12.731 15.539 -3.159 1.00 59.56 88 SER A C 1
ATOM 718 O O . SER A 1 88 ? 11.694 16.189 -3.056 1.00 59.56 88 SER A O 1
ATOM 720 N N . ASP A 1 89 ? 12.932 14.688 -4.167 1.00 61.38 89 ASP A N 1
ATOM 721 C CA . ASP A 1 89 ? 12.018 14.505 -5.297 1.00 61.38 89 ASP A CA 1
ATOM 722 C C . ASP A 1 89 ? 10.977 13.396 -5.064 1.00 61.38 89 ASP A C 1
ATOM 724 O O . ASP A 1 89 ? 10.787 12.480 -5.865 1.00 61.38 89 ASP A O 1
ATOM 728 N N . SER A 1 90 ? 10.269 13.461 -3.940 1.00 62.81 90 SER A N 1
ATOM 729 C CA . SER A 1 90 ? 9.233 12.477 -3.613 1.00 62.81 90 SER A CA 1
ATOM 730 C C . SER A 1 90 ? 7.952 12.624 -4.445 1.00 62.81 90 SER A C 1
ATOM 732 O O . SER A 1 90 ? 7.063 11.810 -4.292 1.00 62.81 90 SER A O 1
ATOM 734 N N . ALA A 1 91 ? 7.815 13.594 -5.355 1.00 67.50 91 ALA A N 1
ATOM 735 C CA . ALA A 1 91 ? 6.568 13.793 -6.108 1.00 67.50 91 ALA A CA 1
ATOM 736 C C . ALA A 1 91 ? 6.295 12.729 -7.196 1.00 67.50 91 ALA A C 1
ATOM 738 O O . ALA A 1 91 ? 5.145 12.551 -7.597 1.00 67.50 91 ALA A O 1
ATOM 739 N N . PHE A 1 92 ? 7.312 11.984 -7.650 1.00 74.00 92 PHE A N 1
ATOM 740 C CA . PHE A 1 92 ? 7.189 11.072 -8.801 1.00 74.00 92 PHE A CA 1
ATOM 741 C C . PHE A 1 92 ? 6.172 9.933 -8.618 1.00 74.00 92 PHE A C 1
ATOM 743 O O . PHE A 1 92 ? 5.636 9.428 -9.604 1.00 74.00 92 PHE A O 1
ATOM 750 N N . PHE A 1 93 ? 5.868 9.525 -7.379 1.00 75.25 93 PHE A N 1
ATOM 751 C CA . PHE A 1 93 ? 4.909 8.436 -7.147 1.00 75.25 93 PHE A CA 1
ATOM 752 C C . PHE A 1 93 ? 3.468 8.824 -7.490 1.00 75.25 93 PHE A C 1
ATOM 754 O O . PHE A 1 93 ? 2.668 7.936 -7.784 1.00 75.25 93 PHE A O 1
ATOM 761 N N . TRP A 1 94 ? 3.119 10.116 -7.424 1.00 78.44 94 TRP A N 1
ATOM 762 C CA . TRP A 1 94 ? 1.774 10.574 -7.771 1.00 78.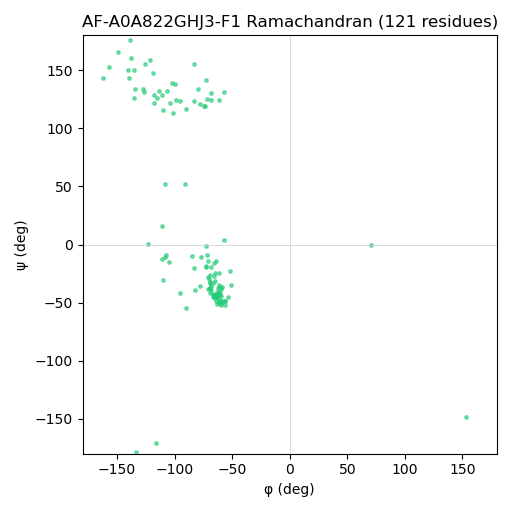44 94 TRP A CA 1
ATOM 763 C C . TRP A 1 94 ? 1.501 10.338 -9.248 1.00 78.44 94 TRP A C 1
ATOM 765 O O . TRP A 1 94 ? 0.472 9.760 -9.584 1.00 78.44 94 TRP A O 1
ATOM 775 N N . GLU A 1 95 ? 2.454 10.693 -10.108 1.00 84.12 95 GLU A N 1
ATOM 776 C CA . GLU A 1 95 ? 2.347 10.461 -11.547 1.00 84.12 95 GLU A CA 1
ATOM 777 C C . GLU A 1 95 ? 2.329 8.969 -11.876 1.00 84.12 95 GLU A C 1
ATOM 779 O O . GLU A 1 95 ? 1.457 8.520 -12.615 1.00 84.12 95 GLU A O 1
ATOM 784 N N . GLU A 1 96 ? 3.211 8.170 -11.262 1.00 84.94 96 GLU A N 1
ATOM 785 C CA . GLU A 1 96 ? 3.214 6.714 -11.460 1.00 84.94 96 GLU A CA 1
ATOM 786 C C . GLU A 1 96 ? 1.847 6.103 -11.109 1.00 84.94 96 GLU A C 1
ATOM 788 O O . GLU A 1 96 ? 1.256 5.363 -11.899 1.00 84.94 96 GLU A O 1
ATOM 793 N N . ARG A 1 97 ? 1.307 6.465 -9.938 1.00 85.44 97 ARG A N 1
ATOM 794 C CA . ARG A 1 97 ? -0.013 6.020 -9.487 1.00 85.44 97 ARG A CA 1
ATOM 795 C C . ARG A 1 97 ? -1.111 6.482 -10.440 1.00 85.44 97 ARG A C 1
ATOM 797 O O . ARG A 1 97 ? -1.965 5.677 -10.792 1.00 85.44 97 ARG A O 1
ATOM 804 N N . ASN A 1 98 ? -1.109 7.753 -10.833 1.00 86.00 98 ASN A N 1
ATOM 805 C CA . ASN A 1 98 ? -2.145 8.331 -11.684 1.00 86.00 98 ASN A CA 1
ATOM 806 C C . ASN A 1 98 ? -2.164 7.668 -13.065 1.00 86.00 98 ASN A C 1
ATOM 808 O O . ASN A 1 98 ? -3.235 7.304 -13.546 1.00 86.00 98 ASN A O 1
ATOM 812 N N . ILE A 1 99 ? -0.994 7.430 -13.665 1.00 87.88 99 ILE A N 1
ATOM 813 C CA . ILE A 1 99 ? -0.879 6.729 -14.948 1.00 87.88 99 ILE A CA 1
ATOM 814 C C . ILE A 1 99 ? -1.466 5.319 -14.836 1.00 87.88 99 ILE A C 1
ATOM 816 O O . ILE A 1 99 ? -2.303 4.945 -15.653 1.00 87.88 99 ILE A O 1
ATOM 820 N N . MET A 1 100 ? -1.095 4.546 -13.812 1.00 88.38 100 MET A N 1
ATOM 821 C CA . MET A 1 100 ? -1.604 3.177 -13.651 1.00 88.38 100 MET A CA 1
ATOM 822 C C . MET A 1 100 ? -3.086 3.117 -13.239 1.00 88.38 100 MET A C 1
ATOM 824 O O . MET A 1 100 ? -3.765 2.134 -13.533 1.00 88.38 100 MET A O 1
ATOM 828 N N . ALA A 1 101 ? -3.596 4.136 -12.539 1.00 87.94 101 ALA A N 1
ATOM 829 C CA . ALA A 1 101 ? -4.980 4.187 -12.066 1.00 87.94 101 ALA A CA 1
ATOM 830 C C . ALA A 1 101 ? -5.972 4.655 -13.139 1.00 87.94 101 ALA A C 1
ATOM 832 O O . ALA A 1 101 ? -7.091 4.145 -13.196 1.00 87.94 101 ALA A O 1
ATOM 833 N N . PHE A 1 10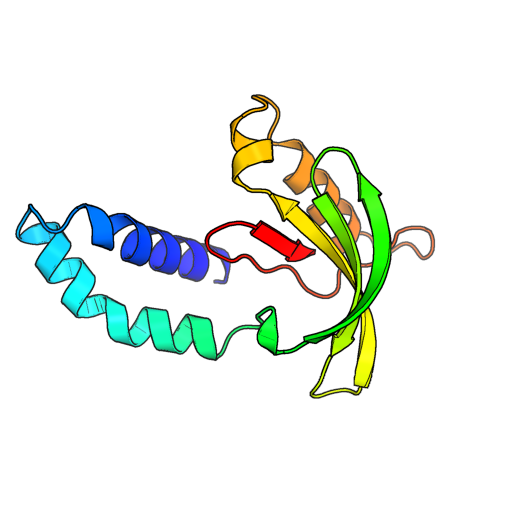2 ? -5.584 5.637 -13.957 1.00 86.81 102 PHE A N 1
ATOM 834 C CA . PHE A 1 102 ? -6.488 6.319 -14.889 1.00 86.81 102 PHE A CA 1
ATOM 835 C C . PHE A 1 102 ? -6.242 5.973 -16.359 1.00 86.81 102 PHE A C 1
ATOM 837 O O . PHE A 1 102 ? -7.067 6.322 -17.203 1.00 86.81 102 PHE A O 1
ATOM 844 N N . SER A 1 103 ? -5.146 5.285 -16.691 1.00 87.38 103 SER A N 1
ATOM 845 C CA . SER A 1 103 ? -4.929 4.826 -18.061 1.00 87.38 103 SER A CA 1
ATOM 846 C C . SER A 1 103 ? -5.928 3.735 -18.444 1.00 87.38 103 SER A C 1
ATOM 848 O O . SER A 1 103 ? -6.094 2.739 -17.740 1.00 87.38 103 SER A O 1
ATOM 850 N N . ASN A 1 104 ? -6.558 3.910 -19.606 1.00 83.50 104 ASN A N 1
ATOM 851 C CA . ASN A 1 104 ? -7.412 2.913 -20.244 1.00 83.50 104 ASN A CA 1
ATOM 852 C C . ASN A 1 104 ? -6.715 2.329 -21.482 1.00 83.50 104 ASN A C 1
ATOM 854 O O . ASN A 1 104 ? -7.235 2.390 -22.594 1.00 83.50 104 ASN A O 1
ATOM 858 N N . SER A 1 105 ? -5.484 1.857 -21.290 1.00 90.25 105 SER A N 1
ATOM 859 C CA . SER A 1 105 ? -4.635 1.295 -22.337 1.00 90.25 105 SER A CA 1
ATOM 860 C C . SER A 1 105 ? -4.161 -0.090 -21.925 1.00 90.25 105 SER A C 1
ATOM 862 O O . SER A 1 105 ? -3.603 -0.244 -20.840 1.00 90.25 105 SER A O 1
ATOM 864 N N . ASP A 1 106 ? -4.302 -1.070 -22.818 1.00 91.00 106 ASP A N 1
ATOM 865 C CA . ASP A 1 106 ? -3.809 -2.440 -22.608 1.00 91.00 106 ASP A CA 1
ATOM 866 C C . ASP A 1 106 ? -2.274 -2.510 -22.492 1.00 91.00 106 ASP A C 1
ATOM 868 O O . ASP A 1 106 ? -1.718 -3.502 -22.024 1.00 91.00 106 ASP A O 1
ATOM 872 N N . TRP A 1 107 ? -1.575 -1.438 -22.881 1.00 93.44 107 TRP A N 1
ATOM 873 C CA . TRP A 1 107 ? -0.119 -1.315 -22.784 1.00 93.44 107 TRP A CA 1
ATOM 874 C C . TRP A 1 107 ? 0.364 -0.823 -21.417 1.00 93.44 107 TRP A C 1
ATOM 876 O O . TRP A 1 107 ? 1.570 -0.813 -21.165 1.00 93.44 107 TRP A O 1
ATOM 886 N N . ILE A 1 108 ? -0.545 -0.379 -20.544 1.00 90.81 108 ILE A N 1
ATOM 887 C CA . ILE A 1 108 ? -0.206 0.157 -19.224 1.00 90.81 108 ILE A CA 1
ATOM 888 C C . ILE A 1 108 ? -0.690 -0.805 -18.147 1.00 90.81 108 ILE A C 1
ATOM 890 O O . ILE A 1 108 ? -1.849 -1.210 -18.113 1.00 90.81 108 ILE A O 1
ATOM 894 N N . VAL A 1 109 ? 0.215 -1.155 -17.232 1.00 91.69 109 VAL A N 1
ATOM 895 C CA . VAL A 1 109 ? -0.124 -1.992 -16.080 1.00 91.69 109 VAL A CA 1
ATOM 896 C C . VAL A 1 109 ? -1.167 -1.272 -15.231 1.00 91.69 109 VAL A C 1
ATOM 898 O O . VAL A 1 109 ? -0.960 -0.141 -14.794 1.00 91.69 109 VAL A O 1
ATOM 901 N N . LYS A 1 110 ? -2.293 -1.945 -14.998 1.00 91.56 110 LYS A N 1
ATOM 902 C CA . LYS A 1 110 ? -3.416 -1.393 -14.246 1.00 91.56 110 LYS A CA 1
ATOM 903 C C . LYS A 1 110 ? -3.176 -1.472 -12.742 1.00 91.56 110 LYS A C 1
ATOM 905 O O . LYS A 1 110 ? -2.842 -2.534 -12.214 1.00 91.56 110 LYS A O 1
ATOM 910 N N . LEU A 1 111 ? -3.445 -0.371 -12.050 1.00 92.25 111 LEU A N 1
ATOM 911 C CA . LEU A 1 111 ? -3.493 -0.323 -10.594 1.00 92.25 111 LEU A CA 1
ATOM 912 C C . LEU A 1 111 ? -4.862 -0.796 -10.097 1.00 92.25 111 LEU A C 1
ATOM 914 O O . LEU A 1 111 ? -5.890 -0.220 -10.453 1.00 92.25 111 LEU A O 1
ATOM 918 N N . TYR A 1 112 ? -4.880 -1.820 -9.245 1.00 91.50 112 TYR A N 1
ATOM 919 C CA . TYR A 1 112 ? -6.119 -2.316 -8.632 1.00 91.50 112 TYR A CA 1
ATOM 920 C C . TYR A 1 112 ? -6.360 -1.716 -7.249 1.00 91.50 112 TYR A C 1
ATOM 922 O O . TYR A 1 112 ? -7.489 -1.356 -6.919 1.00 91.50 112 TYR A O 1
ATOM 930 N N . TYR A 1 113 ? -5.303 -1.603 -6.447 1.00 90.81 113 TYR A N 1
ATOM 931 C CA . TYR A 1 113 ? -5.369 -1.127 -5.073 1.00 90.81 113 TYR A CA 1
ATOM 932 C C . TYR A 1 113 ? -4.175 -0.224 -4.794 1.00 90.81 113 TYR A C 1
ATOM 934 O O . TYR A 1 113 ? -3.078 -0.493 -5.258 1.00 90.81 113 TYR A O 1
ATOM 942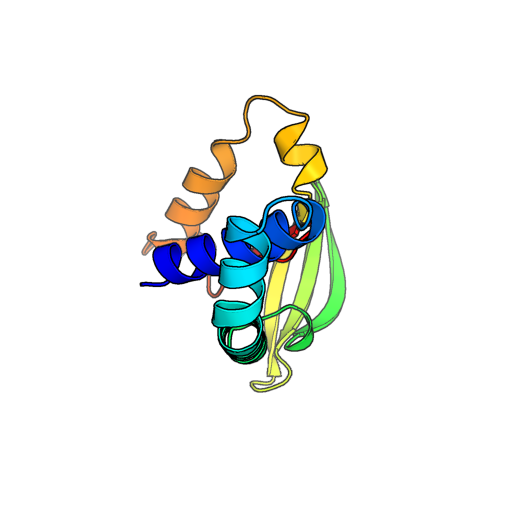 N N . ALA A 1 114 ? -4.381 0.823 -4.003 1.00 90.12 114 ALA A N 1
ATOM 943 C CA . ALA A 1 114 ? -3.290 1.589 -3.421 1.00 90.12 114 ALA A CA 1
ATOM 944 C C . ALA A 1 114 ? -3.611 1.855 -1.959 1.00 90.12 114 ALA A C 1
ATOM 946 O O . ALA A 1 114 ? -4.686 2.363 -1.635 1.00 90.12 114 ALA A O 1
ATOM 947 N N . PHE A 1 115 ? -2.686 1.495 -1.081 1.00 90.62 115 PHE A N 1
ATOM 948 C CA . PHE A 1 115 ? -2.847 1.641 0.358 1.00 90.62 115 PHE A CA 1
ATOM 949 C C . PHE A 1 115 ? -1.495 1.891 1.020 1.00 90.62 115 PHE A C 1
ATOM 951 O O . PHE A 1 115 ? -0.432 1.738 0.421 1.00 90.62 115 PHE A O 1
ATOM 958 N N . GLN A 1 116 ? -1.521 2.327 2.272 1.00 88.19 116 GLN A N 1
ATOM 959 C CA . GLN A 1 116 ? -0.317 2.713 2.997 1.00 88.19 116 GLN A CA 1
ATOM 960 C C . GLN A 1 116 ? -0.379 2.244 4.445 1.00 88.19 116 GLN A C 1
ATOM 962 O O . GLN A 1 116 ? -1.451 2.172 5.041 1.00 88.19 116 GLN A O 1
ATOM 967 N N . ASP A 1 117 ? 0.791 1.962 5.011 1.00 86.50 117 ASP A N 1
ATOM 968 C CA . ASP A 1 117 ? 0.981 1.788 6.449 1.00 86.50 117 ASP A CA 1
ATOM 969 C C . ASP A 1 117 ? 1.911 2.887 6.997 1.00 86.50 117 ASP A C 1
ATOM 971 O O . ASP A 1 117 ? 2.212 3.869 6.312 1.00 86.50 117 ASP A O 1
ATOM 975 N N . SER A 1 118 ? 2.344 2.774 8.254 1.00 84.44 118 SER A N 1
ATOM 976 C CA . SER A 1 118 ? 3.218 3.774 8.880 1.00 84.44 118 SER A CA 1
ATOM 977 C C . SER A 1 118 ? 4.601 3.881 8.227 1.00 84.44 118 SER A C 1
ATOM 979 O O . SER A 1 118 ? 5.226 4.934 8.305 1.00 84.44 118 SER A O 1
ATOM 981 N N . LYS A 1 119 ? 5.085 2.825 7.565 1.00 86.94 119 LYS A N 1
ATOM 982 C CA . LYS A 1 119 ? 6.441 2.736 7.005 1.00 86.94 119 LYS A CA 1
ATOM 983 C C . LYS A 1 119 ? 6.465 2.766 5.481 1.00 86.94 119 LYS A C 1
ATOM 985 O O . LYS A 1 119 ? 7.437 3.250 4.908 1.00 86.94 119 LYS A O 1
ATOM 990 N N . ASN A 1 120 ? 5.428 2.258 4.823 1.00 89.62 120 ASN A N 1
ATOM 991 C CA . ASN A 1 120 ? 5.434 1.988 3.393 1.00 89.62 120 ASN A CA 1
ATOM 992 C C . ASN A 1 120 ? 4.153 2.448 2.692 1.00 89.62 120 ASN A C 1
ATOM 994 O O . ASN A 1 120 ? 3.059 2.427 3.260 1.00 89.62 120 ASN A O 1
ATOM 998 N N . VAL A 1 121 ? 4.303 2.803 1.420 1.00 88.38 121 VAL A N 1
ATOM 999 C CA . VAL A 1 121 ? 3.213 2.944 0.446 1.00 88.38 121 VAL A CA 1
ATOM 1000 C C . VAL A 1 121 ? 3.220 1.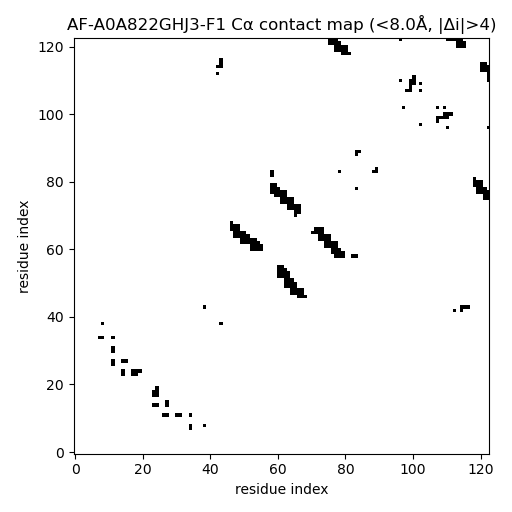705 -0.445 1.00 88.38 121 VAL A C 1
ATOM 1002 O O . VAL A 1 121 ? 4.294 1.225 -0.811 1.00 88.38 121 VAL A O 1
ATOM 1005 N N . ARG A 1 122 ? 2.042 1.163 -0.767 1.00 89.62 122 ARG A N 1
ATOM 1006 C CA . ARG A 1 122 ? 1.889 -0.006 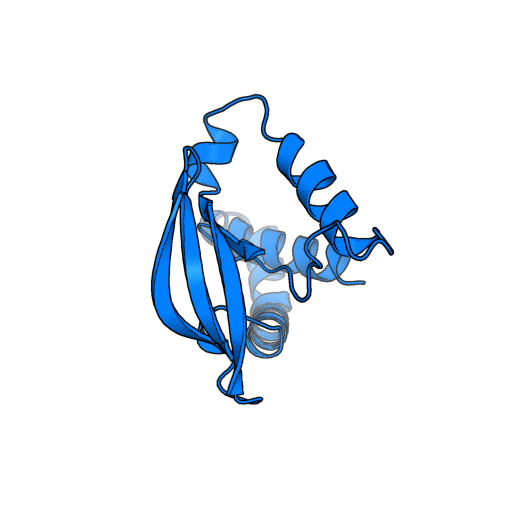-1.637 1.00 89.62 122 ARG A CA 1
ATOM 1007 C C . ARG A 1 122 ? 0.905 0.258 -2.767 1.00 89.62 122 ARG A C 1
ATOM 1009 O O . ARG A 1 122 ? -0.181 0.783 -2.521 1.00 89.62 122 ARG A O 1
ATOM 1016 N N . ASN A 1 123 ? 1.324 -0.142 -3.964 1.00 88.88 123 ASN A N 1
ATOM 1017 C CA . ASN A 1 123 ? 0.573 -0.129 -5.219 1.00 88.88 123 ASN A CA 1
ATOM 1018 C C . ASN A 1 123 ? 0.456 -1.557 -5.763 1.00 88.88 123 ASN A C 1
ATOM 1020 O O . ASN A 1 123 ? 1.395 -2.344 -5.496 1.00 88.88 123 ASN A O 1
#

Secondary structure (DSSP, 8-state):
-HHHHHHHHHHHHHHGGGTTSHHHHHHHHHHHHHHHHHHHHS--GGGEEEEEEEEEETTEEEEEEEETTT--EEEEEEEEHHHHHHSS-TTHHHHHHHHHHH---TTSPPP---EE-SSEEE-

Mean predicted aligned error: 5.73 Å

Sequence (123 aa):
IDSLLDSIIALVYDSEGLKKTKNFDTFYSKFYASTRDIRERRINFDDFETIKIIGRGAFGTVDLVRRKSSGQVYAMKTLSKFEMLKRSDSAFFWEERNIMAFSNSDWIVKLYYAFQDSKNVRN

Radius of gyration: 16.63 Å; Cα contacts (8 Å, |Δi|>4): 139; chains: 1; bounding box: 30×35×49 Å